Protein AF-A0A5N9HI93-F1 (afdb_monomer)

Structure (mmCIF, N/CA/C/O backbone):
data_AF-A0A5N9HI93-F1
#
_entry.id   AF-A0A5N9HI93-F1
#
loop_
_atom_site.group_PDB
_atom_site.id
_atom_site.type_symbol
_atom_site.label_atom_id
_atom_site.label_alt_id
_atom_site.label_comp_id
_atom_site.label_asym_id
_atom_site.label_entity_id
_atom_site.label_seq_id
_atom_site.pdbx_PDB_ins_code
_atom_site.Cartn_x
_atom_site.Cartn_y
_atom_site.Cartn_z
_atom_site.occupancy
_atom_site.B_iso_or_equiv
_atom_site.auth_seq_id
_atom_site.auth_comp_id
_atom_site.auth_asym_id
_atom_site.auth_atom_id
_atom_site.pdbx_PDB_model_num
ATOM 1 N N . MET A 1 1 ? -18.592 -10.778 25.116 1.00 41.34 1 MET A N 1
ATOM 2 C CA . MET A 1 1 ? -17.124 -10.631 25.028 1.00 41.34 1 MET A CA 1
ATOM 3 C C . MET A 1 1 ? -16.813 -9.798 23.806 1.00 41.34 1 MET A C 1
ATOM 5 O O . MET A 1 1 ? -16.991 -10.272 22.691 1.00 41.34 1 MET A O 1
ATOM 9 N N . GLU A 1 2 ? -16.425 -8.550 24.016 1.00 51.91 2 GLU A N 1
ATOM 10 C CA . GLU A 1 2 ? -16.002 -7.647 22.950 1.00 51.91 2 GLU A CA 1
ATOM 11 C C . GLU A 1 2 ? -14.618 -8.107 22.466 1.00 51.91 2 GLU A C 1
ATOM 13 O O . GLU A 1 2 ? -13.661 -8.152 23.241 1.00 51.91 2 GLU A O 1
ATOM 18 N N . LYS A 1 3 ? -14.514 -8.578 21.216 1.00 59.59 3 LYS A N 1
ATOM 19 C CA . LYS A 1 3 ? -13.213 -8.921 20.629 1.00 59.59 3 LYS A CA 1
ATOM 20 C C . LYS A 1 3 ? -12.454 -7.6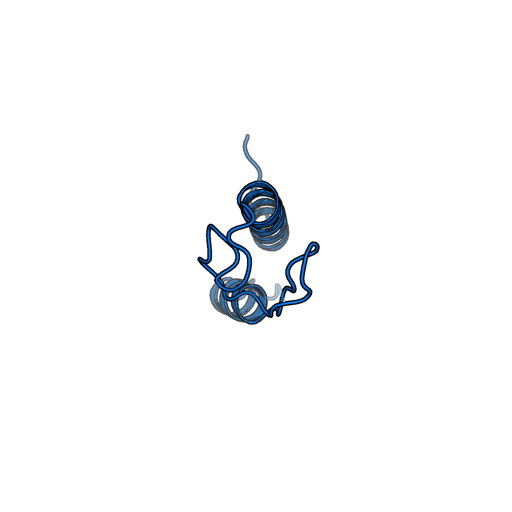14 20.431 1.00 59.59 3 LYS A C 1
ATOM 22 O O . LYS A 1 3 ? -12.785 -6.850 19.532 1.00 59.59 3 LYS A O 1
ATOM 27 N N . SER A 1 4 ? -11.443 -7.376 21.263 1.00 71.50 4 SER A N 1
ATOM 28 C CA . SER A 1 4 ? -10.489 -6.290 21.043 1.00 71.50 4 SER A CA 1
ATOM 29 C C . SER A 1 4 ? -9.931 -6.377 19.619 1.00 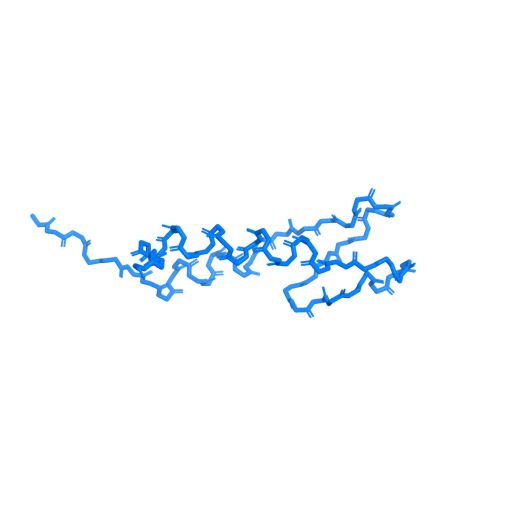71.50 4 SER A C 1
ATOM 31 O O . SER A 1 4 ? -9.468 -7.436 19.181 1.00 71.50 4 SER A O 1
ATOM 33 N N . LEU A 1 5 ? -10.022 -5.271 18.881 1.00 75.94 5 LEU A N 1
ATOM 34 C CA . LEU A 1 5 ? -9.525 -5.162 17.517 1.00 75.94 5 LEU A CA 1
ATOM 35 C C . LEU A 1 5 ? -7.994 -5.268 17.540 1.00 75.94 5 LEU A C 1
ATOM 37 O O . LEU A 1 5 ? -7.308 -4.361 18.013 1.00 75.94 5 LEU A O 1
ATOM 41 N N . ASN A 1 6 ? -7.436 -6.361 17.014 1.00 90.75 6 ASN A N 1
ATOM 42 C CA . ASN A 1 6 ? -5.986 -6.506 16.887 1.00 90.75 6 ASN A CA 1
ATOM 43 C C . ASN A 1 6 ? -5.481 -5.660 15.705 1.00 90.75 6 ASN A C 1
ATOM 45 O O . ASN A 1 6 ? -5.271 -6.161 14.599 1.00 90.75 6 ASN A O 1
ATOM 49 N N . ARG A 1 7 ? -5.315 -4.356 15.954 1.00 92.19 7 ARG A N 1
ATOM 50 C CA . ARG A 1 7 ? -4.873 -3.358 14.966 1.00 92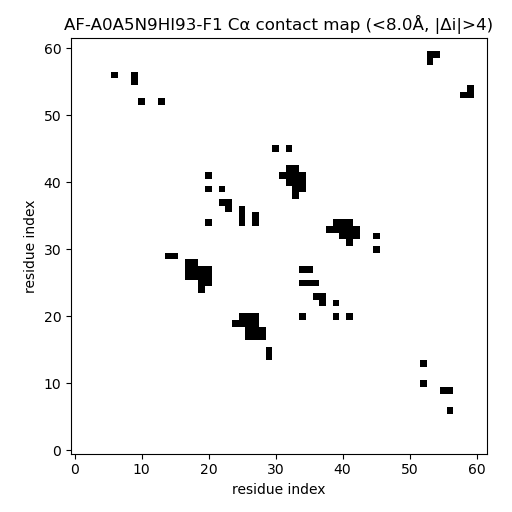.19 7 ARG A CA 1
ATOM 51 C C . ARG A 1 7 ? -3.551 -3.748 14.305 1.00 92.19 7 ARG A C 1
ATOM 53 O O . ARG A 1 7 ? -3.428 -3.640 13.090 1.00 92.19 7 ARG A O 1
ATOM 60 N N . SER A 1 8 ? -2.597 -4.275 15.075 1.00 94.25 8 SER A N 1
ATOM 61 C CA . SER A 1 8 ? -1.311 -4.743 14.545 1.00 94.25 8 SER A CA 1
ATOM 62 C C . SER A 1 8 ? -1.493 -5.856 13.514 1.00 94.25 8 SER A C 1
ATOM 64 O O . SER A 1 8 ? -0.895 -5.796 12.444 1.00 94.25 8 SER A O 1
ATOM 66 N N . MET A 1 9 ? -2.363 -6.834 13.783 1.00 94.94 9 MET A N 1
ATOM 67 C CA . MET A 1 9 ? -2.643 -7.911 12.830 1.00 94.94 9 MET A CA 1
ATOM 68 C C . MET A 1 9 ? -3.371 -7.406 11.576 1.00 94.94 9 MET A C 1
ATOM 70 O O . MET A 1 9 ? -3.107 -7.895 10.481 1.00 94.94 9 MET A O 1
ATOM 74 N N . ILE A 1 10 ? -4.251 -6.405 11.703 1.00 94.44 10 ILE A N 1
ATOM 75 C CA . ILE A 1 10 ? -4.896 -5.759 10.546 1.00 94.44 10 ILE A CA 1
ATOM 76 C C . ILE A 1 10 ? -3.842 -5.113 9.642 1.00 94.44 10 ILE A C 1
ATOM 78 O O . ILE A 1 10 ? -3.862 -5.342 8.433 1.00 94.44 10 ILE A O 1
ATOM 82 N N . ILE A 1 11 ? -2.899 -4.370 10.229 1.00 93.88 11 ILE A N 1
ATOM 83 C CA . ILE A 1 11 ? -1.807 -3.719 9.496 1.00 93.88 11 ILE A CA 1
ATOM 84 C C . ILE A 1 11 ? -0.917 -4.770 8.824 1.00 93.88 11 ILE A C 1
ATOM 86 O O . ILE A 1 11 ? -0.716 -4.698 7.614 1.00 93.88 11 ILE A O 1
ATOM 90 N N . VAL A 1 12 ? -0.449 -5.783 9.567 1.00 94.38 12 VAL A N 1
ATOM 91 C CA . VAL A 1 12 ? 0.401 -6.868 9.033 1.00 94.38 12 VAL A CA 1
ATOM 92 C C . VAL A 1 12 ? -0.280 -7.601 7.871 1.00 94.38 12 VAL A C 1
ATOM 94 O O . VAL A 1 12 ? 0.351 -7.871 6.850 1.00 94.38 12 VAL A O 1
ATOM 97 N N . ASN A 1 13 ? -1.580 -7.879 7.980 1.00 93.00 13 ASN A N 1
ATOM 98 C CA . ASN A 1 13 ? -2.344 -8.508 6.904 1.00 93.00 13 ASN A CA 1
ATOM 99 C C . ASN A 1 13 ? -2.543 -7.591 5.692 1.00 93.00 13 ASN A C 1
ATOM 101 O O . ASN A 1 13 ? -2.670 -8.081 4.573 1.00 93.00 13 ASN A O 1
ATOM 105 N N . LYS A 1 14 ? -2.618 -6.272 5.889 1.00 93.38 14 LYS A N 1
ATOM 106 C CA . LYS A 1 14 ? -2.799 -5.314 4.794 1.00 93.38 14 LYS A CA 1
ATOM 107 C C . LYS A 1 14 ? -1.494 -5.102 4.016 1.00 93.38 14 LYS A C 1
ATOM 109 O O . LYS A 1 14 ? -1.534 -5.105 2.789 1.00 93.38 14 LYS A O 1
ATOM 114 N N . ILE A 1 15 ? -0.347 -4.994 4.696 1.00 92.81 15 ILE A N 1
ATOM 115 C CA . ILE A 1 15 ? 0.971 -4.844 4.040 1.00 92.81 15 ILE A CA 1
ATOM 116 C C . ILE A 1 15 ? 1.439 -6.120 3.324 1.00 92.81 15 ILE A C 1
ATOM 118 O O . ILE A 1 15 ? 2.285 -6.047 2.439 1.00 92.81 15 ILE A O 1
ATOM 122 N N . SER A 1 16 ? 0.904 -7.291 3.691 1.00 91.25 16 SER A N 1
ATOM 123 C CA . SER A 1 16 ? 1.227 -8.566 3.037 1.00 91.25 16 SER A CA 1
ATOM 124 C C . SER A 1 16 ? 0.412 -8.827 1.764 1.00 91.25 16 SER A C 1
ATOM 126 O O . SER A 1 16 ? 0.710 -9.773 1.026 1.00 91.25 16 SER A O 1
ATOM 128 N N . GLN A 1 17 ? -0.596 -7.995 1.475 1.00 90.12 17 GLN A N 1
ATOM 129 C CA . GLN A 1 17 ? -1.345 -8.078 0.225 1.00 90.12 17 GLN A CA 1
ATOM 130 C C . GLN A 1 17 ? -0.421 -7.829 -0.968 1.00 90.12 17 GLN A C 1
ATOM 132 O O . GLN A 1 17 ? 0.459 -6.974 -0.943 1.00 90.12 17 GLN A O 1
ATOM 137 N N . THR A 1 18 ? -0.622 -8.611 -2.024 1.00 87.50 18 THR A N 1
ATOM 138 C CA . THR A 1 18 ? 0.162 -8.490 -3.250 1.00 87.50 18 THR A CA 1
ATOM 139 C C . THR A 1 18 ? -0.597 -7.653 -4.265 1.00 87.50 18 THR A C 1
ATOM 141 O O . THR A 1 18 ? -1.735 -7.978 -4.593 1.00 87.50 18 THR A O 1
ATOM 144 N N . PHE A 1 19 ? 0.062 -6.624 -4.789 1.00 88.50 19 PHE A N 1
ATOM 145 C CA . PHE A 1 19 ? -0.447 -5.789 -5.871 1.00 88.50 19 PHE A CA 1
ATOM 146 C C . PHE A 1 19 ? 0.364 -6.046 -7.134 1.00 88.50 19 PHE A C 1
ATOM 148 O O . PHE A 1 19 ? 1.519 -6.471 -7.071 1.00 88.50 19 PHE A O 1
ATOM 155 N N . SER A 1 20 ? -0.252 -5.814 -8.285 1.00 92.44 20 SER A N 1
ATOM 156 C CA . SER A 1 20 ? 0.423 -5.889 -9.578 1.00 92.44 20 SER A CA 1
ATOM 157 C C . SER A 1 20 ? 0.258 -4.555 -10.282 1.00 92.44 20 SER A C 1
ATOM 159 O O . SER A 1 20 ? -0.814 -3.959 -10.215 1.00 92.44 20 SER A O 1
ATOM 161 N N . CYS A 1 21 ? 1.311 -4.096 -10.951 1.00 93.19 21 CYS A N 1
ATOM 162 C CA . CYS A 1 21 ? 1.244 -2.919 -11.800 1.00 93.19 21 CYS A CA 1
ATOM 163 C C . CYS A 1 21 ? 0.207 -3.155 -12.903 1.00 93.19 21 CYS A C 1
ATOM 165 O O . CYS A 1 21 ? 0.309 -4.117 -13.662 1.00 93.19 21 CYS A O 1
ATOM 167 N N . ASP A 1 22 ? -0.761 -2.259 -13.020 1.00 91.25 22 ASP A N 1
ATOM 168 C CA . ASP A 1 22 ? -1.813 -2.298 -14.040 1.00 91.25 22 ASP A CA 1
ATOM 169 C C . ASP A 1 22 ? -1.287 -2.065 -15.474 1.00 91.25 22 ASP A C 1
ATOM 171 O O . ASP A 1 22 ? -1.997 -2.328 -16.438 1.00 91.25 22 ASP A O 1
ATOM 175 N N . ASN A 1 23 ? -0.040 -1.605 -15.624 1.00 95.38 23 ASN A N 1
ATOM 176 C CA . ASN A 1 23 ? 0.604 -1.379 -16.920 1.00 95.38 23 ASN A CA 1
ATOM 177 C C . ASN A 1 23 ? 1.468 -2.553 -17.401 1.00 95.38 23 ASN A C 1
ATOM 179 O O . ASN A 1 23 ? 1.508 -2.834 -18.594 1.00 95.38 23 ASN A O 1
ATOM 183 N N . CYS A 1 24 ? 2.185 -3.237 -16.504 1.00 96.31 24 CYS A N 1
ATOM 184 C CA . CYS A 1 24 ? 3.140 -4.287 -16.899 1.00 96.31 24 CYS A CA 1
ATOM 185 C C . CYS A 1 24 ? 3.068 -5.572 -16.063 1.00 96.31 24 CYS A C 1
ATOM 187 O O . CYS A 1 24 ? 3.929 -6.438 -16.196 1.00 96.31 24 CYS A O 1
ATOM 189 N N . ALA A 1 25 ? 2.064 -5.698 -15.191 1.00 95.06 25 ALA A N 1
ATOM 190 C CA . ALA A 1 25 ? 1.828 -6.837 -14.301 1.00 95.06 25 ALA A CA 1
ATOM 191 C C . ALA A 1 25 ? 2.950 -7.147 -13.290 1.00 95.06 25 ALA A C 1
ATOM 193 O O . ALA A 1 25 ? 2.854 -8.120 -12.543 1.00 95.06 25 ALA A O 1
ATOM 194 N N . THR A 1 26 ? 3.999 -6.322 -13.209 1.00 95.69 26 THR A N 1
ATOM 195 C CA . THR A 1 26 ? 5.048 -6.474 -12.199 1.00 95.69 26 THR A CA 1
ATOM 196 C C . THR A 1 26 ? 4.458 -6.440 -10.800 1.00 95.69 26 THR A C 1
ATOM 198 O O . THR A 1 26 ? 3.694 -5.539 -10.456 1.00 95.69 26 THR A O 1
ATOM 201 N N . ARG A 1 27 ? 4.857 -7.413 -9.979 1.00 92.75 27 ARG A N 1
ATOM 202 C CA . ARG A 1 27 ? 4.495 -7.475 -8.568 1.00 92.75 27 ARG A CA 1
ATOM 203 C C . ARG A 1 27 ? 5.056 -6.263 -7.823 1.00 92.75 27 ARG A C 1
ATOM 205 O O . ARG A 1 27 ? 6.268 -6.068 -7.809 1.00 92.75 27 ARG A O 1
ATOM 212 N N . LEU A 1 28 ? 4.177 -5.517 -7.170 1.00 90.44 28 LEU A N 1
ATOM 213 C CA . LEU A 1 28 ? 4.512 -4.361 -6.346 1.00 90.44 28 LEU A CA 1
ATOM 214 C C . LEU A 1 28 ? 4.674 -4.784 -4.885 1.00 90.44 28 LEU A C 1
ATOM 216 O O . LEU A 1 28 ? 3.984 -5.694 -4.401 1.00 90.44 28 LEU A O 1
ATOM 220 N N . ARG A 1 29 ? 5.590 -4.121 -4.185 1.00 83.75 29 ARG A N 1
ATOM 221 C CA . ARG A 1 29 ? 5.759 -4.211 -2.735 1.00 83.75 29 ARG A CA 1
ATOM 222 C C . ARG A 1 29 ? 5.168 -2.969 -2.073 1.00 83.75 29 ARG A C 1
ATOM 224 O O . ARG A 1 29 ? 5.014 -1.921 -2.690 1.00 83.75 29 ARG A O 1
ATOM 231 N N . PHE A 1 30 ? 4.826 -3.094 -0.793 1.00 79.56 30 PHE A N 1
ATOM 232 C CA . PHE A 1 30 ? 4.426 -1.939 0.004 1.00 79.56 30 PHE A CA 1
ATOM 233 C C . PHE A 1 30 ? 5.549 -0.889 0.010 1.00 79.56 30 PHE A C 1
ATOM 235 O O . PHE A 1 30 ? 6.695 -1.224 0.312 1.00 79.56 30 PHE A O 1
ATOM 242 N N . GLY A 1 31 ? 5.200 0.362 -0.299 1.00 79.81 31 GLY A N 1
ATOM 243 C CA . GLY A 1 31 ? 6.135 1.488 -0.346 1.00 79.81 31 GLY A CA 1
ATOM 244 C C . GLY A 1 31 ? 6.740 1.780 -1.723 1.00 79.81 31 GLY A C 1
ATOM 245 O O . GLY A 1 31 ? 7.420 2.793 -1.855 1.00 79.81 31 GLY A O 1
ATOM 246 N N . ASP A 1 32 ? 6.474 0.960 -2.745 1.00 89.38 32 ASP A N 1
ATOM 247 C CA . ASP A 1 32 ? 6.863 1.275 -4.124 1.00 89.38 32 ASP A CA 1
ATOM 248 C C . ASP A 1 32 ? 6.001 2.444 -4.643 1.00 89.38 32 ASP A C 1
ATOM 250 O O . ASP A 1 32 ? 4.831 2.257 -4.979 1.00 89.38 32 ASP A O 1
ATOM 254 N N . THR A 1 33 ? 6.560 3.658 -4.701 1.00 92.19 33 THR A N 1
ATOM 255 C CA . THR A 1 33 ? 5.879 4.852 -5.252 1.00 92.19 33 THR A CA 1
ATOM 256 C C . THR A 1 33 ? 5.833 4.855 -6.778 1.00 92.19 33 THR A C 1
ATOM 258 O O . THR A 1 33 ? 5.005 5.531 -7.378 1.00 92.19 33 THR A O 1
ATOM 261 N N . GLU A 1 34 ? 6.688 4.055 -7.410 1.00 95.38 34 GLU A N 1
ATOM 262 C CA . GLU A 1 34 ? 6.720 3.811 -8.849 1.00 95.38 34 GLU A CA 1
ATOM 263 C C . GLU A 1 34 ? 6.916 2.314 -9.106 1.00 95.38 34 GLU A C 1
ATOM 265 O O . GLU A 1 34 ? 7.531 1.600 -8.310 1.00 95.38 34 GLU A O 1
ATOM 270 N N . CYS A 1 35 ? 6.424 1.815 -10.239 1.00 95.50 35 CYS A N 1
ATOM 271 C CA . CYS A 1 35 ? 6.660 0.430 -10.625 1.00 95.50 35 CYS A CA 1
ATOM 272 C C . CYS A 1 35 ? 8.157 0.201 -10.913 1.00 95.50 35 CYS A C 1
ATOM 274 O O . CYS A 1 35 ? 8.678 0.794 -11.861 1.00 95.50 35 CYS A O 1
ATOM 276 N N . PRO A 1 36 ? 8.831 -0.745 -10.230 1.00 94.44 36 PRO A N 1
ATOM 277 C CA . PRO A 1 36 ? 10.274 -0.958 -10.386 1.00 94.44 36 PRO A CA 1
ATOM 278 C C . PRO A 1 36 ? 10.678 -1.517 -11.760 1.00 94.44 36 PRO A C 1
ATOM 280 O O . PRO A 1 36 ? 11.862 -1.607 -12.066 1.00 94.44 36 PRO A O 1
ATOM 283 N N . HIS A 1 37 ? 9.710 -1.932 -12.580 1.00 96.50 37 HIS A N 1
ATOM 284 C CA . HIS A 1 37 ? 9.956 -2.481 -13.911 1.00 96.50 37 HIS A CA 1
ATOM 285 C C . HIS A 1 37 ? 9.680 -1.483 -15.040 1.00 96.50 37 HIS A C 1
ATOM 287 O O . HIS A 1 37 ? 10.445 -1.429 -15.996 1.00 96.50 37 HIS A O 1
ATOM 293 N N . CYS A 1 38 ? 8.594 -0.706 -14.956 1.00 96.94 38 CYS A N 1
ATOM 294 C CA . CYS A 1 38 ? 8.184 0.192 -16.044 1.00 96.94 38 CYS A CA 1
ATOM 295 C C . CYS A 1 38 ? 8.163 1.681 -15.676 1.00 96.94 38 CYS A C 1
ATOM 297 O O . CYS A 1 38 ? 7.842 2.494 -16.536 1.00 96.94 38 CYS A O 1
ATOM 299 N N . GLY A 1 39 ? 8.460 2.043 -14.423 1.00 96.25 39 GLY A N 1
ATOM 300 C CA . GLY A 1 39 ? 8.490 3.435 -13.962 1.00 96.25 39 GLY A CA 1
ATOM 301 C C . GLY A 1 39 ? 7.124 4.120 -13.886 1.00 96.25 39 GLY A C 1
ATOM 302 O O . GLY A 1 39 ? 7.057 5.327 -13.698 1.00 96.25 39 GLY A O 1
ATOM 303 N N . LYS A 1 40 ? 6.013 3.387 -14.056 1.00 96.12 40 LYS A N 1
ATOM 304 C CA . LYS A 1 40 ? 4.677 3.974 -13.908 1.00 96.12 40 LYS A CA 1
ATOM 305 C C . LYS A 1 40 ? 4.464 4.436 -12.463 1.00 96.12 40 LYS A C 1
ATOM 307 O O . LYS A 1 40 ? 4.706 3.656 -11.543 1.00 96.12 40 LYS A O 1
ATOM 312 N N . ASP A 1 41 ? 3.957 5.653 -12.300 1.00 95.38 41 ASP A N 1
ATOM 313 C CA . ASP A 1 41 ? 3.555 6.235 -11.017 1.00 95.38 41 ASP A CA 1
ATOM 314 C C . ASP A 1 41 ? 2.429 5.418 -10.360 1.00 95.38 41 ASP A C 1
ATOM 316 O O . ASP A 1 41 ? 1.415 5.110 -10.998 1.00 95.38 41 ASP A O 1
ATOM 320 N N . MET A 1 42 ? 2.631 5.045 -9.095 1.00 92.31 42 MET A N 1
ATOM 321 C CA . MET A 1 42 ? 1.713 4.234 -8.294 1.00 92.31 42 MET A CA 1
ATOM 322 C C . MET A 1 42 ? 0.987 5.049 -7.212 1.00 92.31 42 MET A C 1
ATOM 324 O O . MET A 1 42 ? 0.297 4.456 -6.381 1.00 92.31 42 MET A O 1
ATOM 328 N N . TRP A 1 43 ? 1.093 6.383 -7.195 1.00 91.50 43 TRP A N 1
ATOM 329 C CA . TRP A 1 43 ? 0.558 7.199 -6.100 1.00 91.50 43 TRP A CA 1
ATOM 330 C C . TRP A 1 43 ? -0.929 6.998 -5.832 1.00 91.50 43 TRP A C 1
ATOM 332 O O . TRP A 1 43 ? -1.315 6.760 -4.691 1.00 91.50 43 TRP A O 1
ATOM 342 N N . GLN A 1 44 ? -1.754 7.022 -6.879 1.00 90.00 44 GLN A N 1
ATOM 343 C CA . GLN A 1 44 ? -3.200 6.808 -6.753 1.00 90.00 44 GLN A CA 1
ATOM 344 C C . GLN A 1 44 ? -3.519 5.432 -6.152 1.00 90.00 44 GLN A C 1
ATOM 346 O O . GLN A 1 44 ? -4.414 5.297 -5.322 1.00 90.00 44 GLN A O 1
ATOM 351 N N . LEU A 1 45 ? -2.753 4.403 -6.530 1.00 89.88 45 LEU A N 1
ATOM 352 C CA . LEU A 1 45 ? -2.911 3.059 -5.980 1.00 89.88 45 LEU A CA 1
ATOM 353 C C . LEU A 1 45 ? -2.540 3.020 -4.488 1.00 89.88 45 LEU A C 1
ATOM 355 O O . LEU A 1 45 ? -3.224 2.360 -3.706 1.00 89.88 45 LEU A O 1
ATOM 359 N N . LEU A 1 46 ? -1.474 3.721 -4.089 1.00 90.31 46 LEU A N 1
ATOM 360 C CA . LEU A 1 46 ? -1.050 3.825 -2.689 1.00 90.31 46 LEU A CA 1
ATOM 361 C C . LEU A 1 46 ? -2.051 4.612 -1.832 1.00 90.31 46 LEU A C 1
ATOM 363 O O . LEU A 1 46 ? -2.306 4.218 -0.695 1.00 90.31 46 LEU A O 1
ATOM 367 N N . GLU A 1 47 ? -2.641 5.677 -2.374 1.00 91.81 47 GLU A N 1
ATOM 368 C CA . GLU A 1 47 ? -3.688 6.460 -1.709 1.00 91.81 47 GLU A CA 1
ATOM 369 C C . GLU A 1 47 ? -4.935 5.602 -1.463 1.00 91.81 47 GLU A C 1
ATOM 371 O O . GLU A 1 47 ? -5.372 5.454 -0.322 1.00 91.81 47 GLU A O 1
ATOM 376 N N . MET A 1 48 ? -5.431 4.911 -2.496 1.00 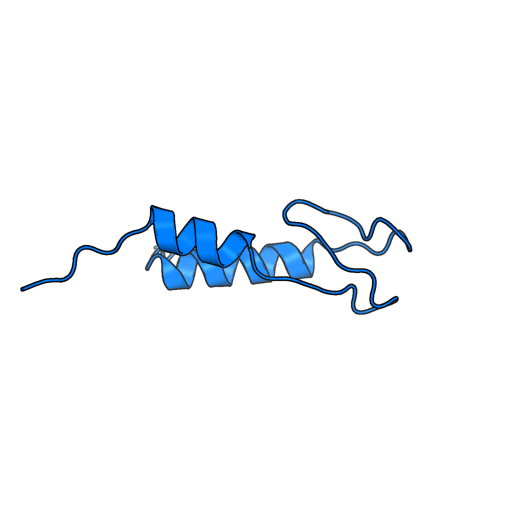91.31 48 MET A N 1
ATOM 377 C CA . MET A 1 48 ? -6.544 3.964 -2.353 1.00 91.31 48 MET A CA 1
ATOM 378 C C . MET A 1 48 ? -6.234 2.856 -1.336 1.00 91.31 4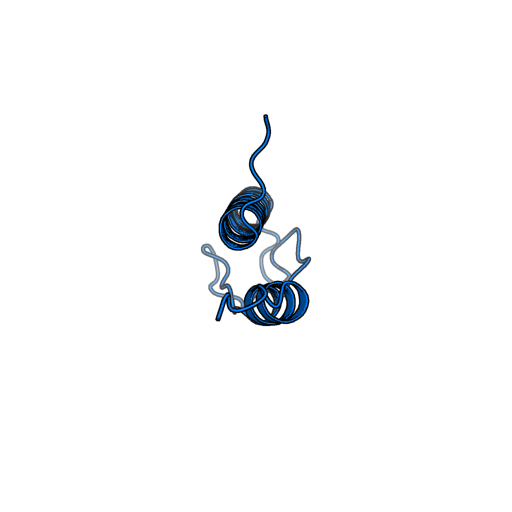8 MET A C 1
ATOM 380 O O . MET A 1 48 ? -7.080 2.484 -0.521 1.00 91.31 48 MET A O 1
ATOM 384 N N . TRP A 1 49 ? -5.007 2.329 -1.352 1.00 91.81 49 TRP A N 1
ATOM 385 C CA . TRP A 1 49 ? -4.574 1.329 -0.381 1.00 91.81 49 TRP A CA 1
ATOM 386 C C . TRP A 1 49 ? -4.623 1.856 1.061 1.00 91.81 49 TRP A C 1
ATOM 388 O O . TRP A 1 49 ? -5.009 1.104 1.966 1.00 91.81 49 TRP A O 1
ATOM 398 N N . ALA A 1 50 ? -4.228 3.116 1.273 1.00 92.12 50 ALA A N 1
ATOM 399 C CA . ALA A 1 50 ? -4.210 3.762 2.581 1.00 92.12 50 ALA A CA 1
ATOM 400 C C . ALA A 1 50 ? -5.631 4.003 3.101 1.00 92.12 50 ALA A C 1
ATOM 402 O O . ALA A 1 50 ? -5.924 3.637 4.240 1.00 92.12 50 ALA A O 1
ATOM 403 N N . GLU A 1 51 ? -6.525 4.501 2.250 1.00 94.06 51 GLU A N 1
ATOM 404 C CA . GLU A 1 51 ? -7.947 4.674 2.567 1.00 94.06 51 GLU A CA 1
ATOM 405 C C . GLU A 1 51 ? -8.597 3.358 3.020 1.00 94.06 51 GLU A C 1
ATOM 407 O O . GLU A 1 51 ? -9.253 3.284 4.062 1.00 94.06 51 GLU A O 1
ATOM 412 N N . GLU A 1 52 ? -8.331 2.257 2.312 1.00 93.00 52 GLU A N 1
ATOM 413 C CA . GLU A 1 52 ? -8.824 0.937 2.718 1.00 93.00 52 GLU A CA 1
ATOM 414 C C . GLU A 1 52 ? -8.270 0.476 4.078 1.00 93.00 52 GLU A C 1
ATOM 416 O O . GLU A 1 52 ? -8.947 -0.248 4.819 1.00 93.00 52 GLU A O 1
ATOM 421 N N . LEU A 1 53 ? -7.024 0.833 4.414 1.00 93.38 53 LEU A N 1
ATOM 422 C CA . LEU A 1 53 ? -6.448 0.524 5.724 1.00 93.38 53 LEU A CA 1
ATOM 423 C C . LEU A 1 53 ? -7.144 1.327 6.829 1.00 93.38 53 LEU A C 1
ATOM 425 O O . LEU A 1 53 ? -7.496 0.745 7.858 1.00 93.38 53 LEU A O 1
ATOM 429 N N . LEU A 1 54 ? -7.362 2.625 6.615 1.00 94.06 54 LEU A N 1
ATOM 430 C CA . LEU A 1 54 ? -8.043 3.506 7.566 1.00 94.06 54 LEU A CA 1
ATOM 431 C C . LEU A 1 54 ? -9.466 3.016 7.852 1.00 94.06 54 LEU A C 1
ATOM 433 O O . LEU A 1 54 ? -9.830 2.8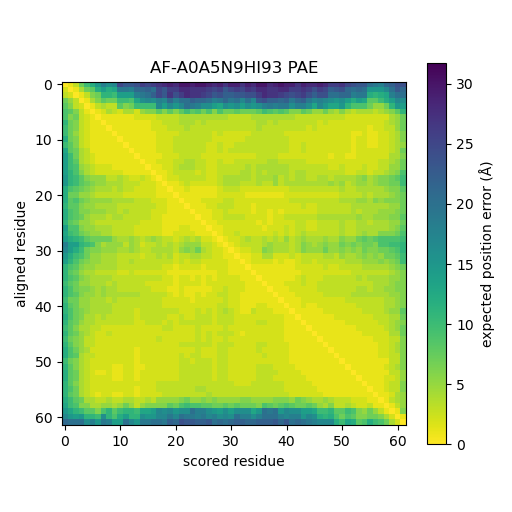36 9.018 1.00 94.06 54 LEU A O 1
ATOM 437 N N . GLN A 1 55 ? -10.209 2.644 6.806 1.00 92.69 55 GLN A N 1
ATOM 438 C CA . GLN A 1 55 ? -11.534 2.034 6.939 1.00 92.69 55 GLN A CA 1
ATOM 439 C C . GLN A 1 55 ? -11.504 0.756 7.788 1.00 92.69 55 GLN A C 1
ATOM 441 O O . GLN A 1 55 ? -12.325 0.591 8.687 1.00 92.69 55 GLN A O 1
ATOM 446 N N . ARG A 1 56 ? -10.531 -0.143 7.574 1.00 92.00 56 ARG A N 1
ATOM 447 C CA . ARG A 1 56 ? -10.390 -1.377 8.381 1.00 92.00 56 ARG A CA 1
ATOM 448 C C . ARG A 1 56 ? -10.016 -1.112 9.836 1.00 92.00 56 ARG A C 1
ATOM 450 O O . ARG A 1 56 ? -10.296 -1.943 10.701 1.00 92.00 56 ARG A O 1
ATOM 457 N N . LEU A 1 57 ? -9.340 0.000 10.100 1.00 93.69 57 LEU A N 1
ATOM 458 C CA . LEU A 1 57 ? -8.986 0.439 11.445 1.00 93.69 57 LEU A CA 1
ATOM 459 C C . LEU A 1 57 ? -10.111 1.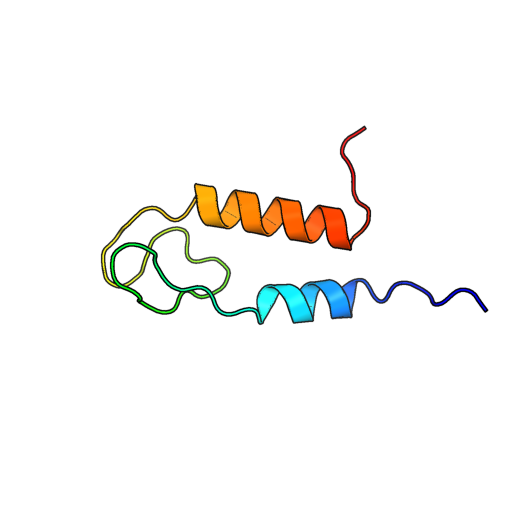241 12.117 1.00 93.69 57 LEU A C 1
ATOM 461 O O . LEU A 1 57 ? -9.954 1.597 13.287 1.00 93.69 57 LEU A O 1
ATOM 465 N N . ASN A 1 58 ? -11.232 1.474 11.419 1.00 90.38 58 ASN A N 1
ATOM 466 C CA . ASN A 1 58 ? -12.311 2.378 11.822 1.00 90.38 58 ASN A CA 1
ATOM 467 C C . ASN A 1 58 ? -11.778 3.774 12.184 1.00 90.38 58 ASN A C 1
ATOM 469 O O . ASN A 1 58 ? -12.173 4.359 13.193 1.00 90.38 58 ASN A O 1
ATOM 473 N N . ILE A 1 59 ? -10.830 4.269 11.388 1.00 87.06 59 ILE A N 1
ATOM 474 C CA . ILE A 1 59 ? -10.313 5.631 11.476 1.00 87.06 59 ILE A CA 1
ATOM 475 C C . ILE A 1 59 ? -10.982 6.406 10.347 1.00 87.06 59 ILE A C 1
ATOM 477 O O . ILE A 1 59 ? -10.772 6.096 9.178 1.00 87.06 59 ILE A O 1
ATOM 481 N N . THR A 1 60 ? -11.819 7.368 10.708 1.00 79.75 60 THR A N 1
ATOM 482 C CA . THR A 1 60 ? -12.466 8.298 9.782 1.00 79.75 60 THR A CA 1
ATOM 483 C C . THR A 1 60 ? -12.026 9.704 10.139 1.00 79.75 60 THR A C 1
ATOM 485 O O . THR A 1 60 ? -11.990 10.042 11.326 1.00 79.75 60 THR A O 1
ATOM 488 N N . ASP A 1 61 ? -11.721 10.514 9.132 1.00 70.75 61 ASP A N 1
ATOM 489 C CA . ASP A 1 61 ? -11.504 11.940 9.339 1.00 70.75 61 ASP A CA 1
ATOM 490 C C . ASP A 1 61 ? -12.837 12.578 9.767 1.00 70.75 61 ASP A C 1
ATOM 492 O O . ASP A 1 61 ? -13.864 12.393 9.109 1.00 70.75 61 ASP A O 1
ATOM 496 N N . ASN A 1 62 ? -12.827 13.246 10.925 1.00 53.16 62 ASN A N 1
ATOM 497 C CA . ASN A 1 62 ? -13.944 14.039 11.452 1.00 53.16 62 ASN A CA 1
ATOM 498 C C . ASN A 1 62 ? -13.872 15.475 10.93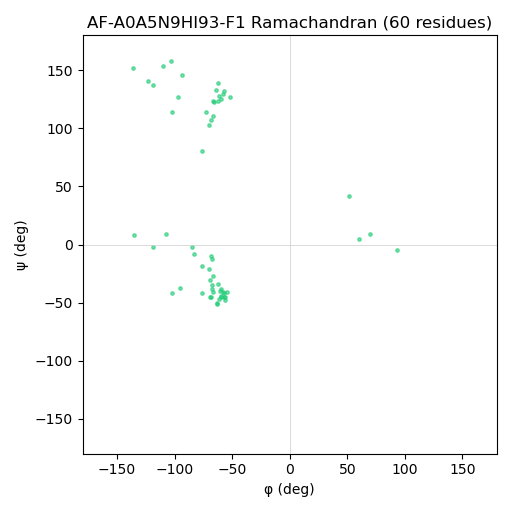7 1.00 53.16 62 ASN A C 1
ATOM 500 O O . ASN A 1 62 ? -12.748 16.029 10.941 1.00 53.16 62 ASN A O 1
#

Sequence (62 aa):
MEKSLNRSMIIVNKISQTFSCDNCATRLRFGDTECPHCGKDMWQLLEMWAEELLQRLNITDN

pLDDT: mean 88.39, std 11.28, range [41.34, 96.94]

Radius of gyration: 14.12 Å; Cα contacts (8 Å, |Δi|>4): 49; chains: 1; bounding box: 27×25×42 Å

Foldseek 3Di:
DDPDPPLVVLVVVLQPDWDAPPVPRHIDHPPCQARPPPRHGCPVVNVVSVVVSCVSVVNDDD

Solvent-accessible surface area (backbone atoms only — not comparable to full-atom values): 4016 Å² total; per-residue (Å²): 133,84,76,78,79,60,59,69,59,54,50,56,59,56,60,67,55,80,47,57,39,92,86,77,61,49,78,48,59,82,86,54,59,40,38,94,85,78,64,49,78,31,55,70,60,53,50,55,53,47,53,56,49,32,56,7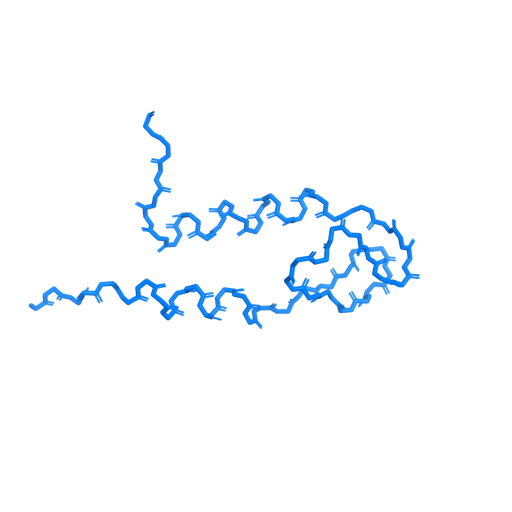5,68,71,53,72,94,128

Mean predicted aligned error: 4.91 Å

Secondary structure (DSSP, 8-state):
------HHHHHHHHHT--EE-TTT-PEEPTT-SB-TTT--B-HHHHHHHHHHHHHHTT----

Nearest PDB structures (foldseek):
  3gj5-assembly2_D  TM=8.529E-01  e=8.682E-01  Rattus norvegicus
  7mnu-assembly1_B  TM=8.901E-01  e=1.073E+00  Homo sapiens
  3gj8-assembly1_B  TM=8.419E-01  e=1.000E+00  Rattus norvegicus
  7r7j-assembly1_A  TM=6.351E-01  e=1.760E+00  Escherichia coli K-12
  9e7f-assembly1_Ag  TM=5.593E-01  e=2.507E+00  Pyrobaculum calidifontis JCM 11548